Protein AF-A0A364JVC2-F1 (afdb_monomer)

Secondary structure (DSSP, 8-state):
---GGG--HHHHHHHHHHHHHHHHHHHHSPPPSSS---HHHHHHHHHHHHHHHHHTTTSSTT-HHHHHHHHHHHHH-HHHHTTS---

Radius of gyration: 14.78 Å; Cα contacts (8 Å, |Δi|>4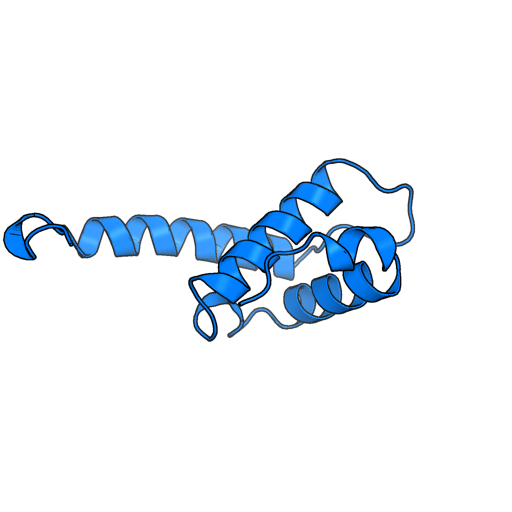): 42; chains: 1; bounding box: 35×28×38 Å

pLDDT: mean 93.27, std 6.78, range [62.72, 98.31]

Organism: NCBI:txid1293442

InterPro domains:
  IPR036282 Glutathione S-transferase, C-terminal domain superfamily [SSF47616] (3-85)

Structure (mmCIF, N/CA/C/O backbone):
data_AF-A0A364JVC2-F1
#
_entry.id   AF-A0A364JVC2-F1
#
loop_
_atom_site.group_PDB
_atom_site.id
_atom_site.type_symbol
_atom_site.label_atom_id
_atom_site.label_alt_id
_atom_site.label_comp_id
_atom_site.label_asym_id
_atom_site.label_entity_id
_atom_site.label_seq_id
_atom_site.pdbx_PDB_ins_co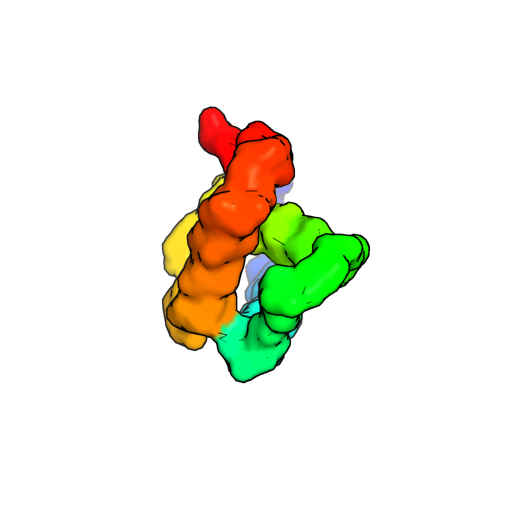de
_atom_site.Cartn_x
_atom_site.Cartn_y
_atom_site.Cartn_z
_atom_site.occupancy
_atom_site.B_iso_or_equiv
_atom_site.auth_seq_id
_atom_site.auth_comp_id
_atom_site.auth_asym_id
_atom_site.auth_atom_id
_atom_site.pdbx_PDB_model_num
ATOM 1 N N . MET A 1 1 ? -15.171 17.759 12.727 1.00 66.38 1 MET A N 1
ATOM 2 C CA . MET A 1 1 ? -15.068 16.347 13.167 1.00 66.38 1 MET A CA 1
ATOM 3 C C . MET A 1 1 ? -16.464 15.815 13.468 1.00 66.38 1 MET A C 1
ATOM 5 O O . MET A 1 1 ? -17.318 16.602 13.854 1.00 66.38 1 MET A O 1
ATOM 9 N N . ARG A 1 2 ? -16.723 14.521 13.239 1.00 70.25 2 ARG A N 1
ATOM 10 C CA . ARG A 1 2 ? -18.016 13.882 13.550 1.00 70.25 2 ARG A CA 1
ATOM 11 C C . ARG A 1 2 ? -18.084 13.631 15.071 1.00 70.25 2 ARG A C 1
ATOM 13 O O . ARG A 1 2 ? -17.057 13.225 15.605 1.00 70.25 2 ARG A O 1
ATOM 20 N N . PRO A 1 3 ? -19.218 13.877 15.757 1.00 83.81 3 PRO A N 1
ATOM 21 C CA . PRO A 1 3 ? -19.347 13.601 17.193 1.00 83.81 3 PRO A CA 1
ATOM 22 C C . PRO A 1 3 ? -18.951 12.159 17.532 1.00 83.81 3 PRO A C 1
ATOM 24 O O . PRO A 1 3 ? -19.295 11.261 16.762 1.00 83.81 3 PRO A O 1
ATOM 27 N N . GLU A 1 4 ? -18.262 11.939 18.655 1.00 77.12 4 GLU A N 1
ATOM 28 C CA . GLU A 1 4 ? -17.720 10.622 19.041 1.00 77.12 4 GLU A CA 1
ATOM 29 C C . GLU A 1 4 ? -18.801 9.542 19.137 1.00 77.12 4 GLU A C 1
ATOM 31 O O . GLU A 1 4 ? -18.625 8.446 18.618 1.00 77.12 4 GLU A O 1
ATOM 36 N N . GLU A 1 5 ? -19.979 9.885 19.658 1.00 82.81 5 GLU A N 1
ATOM 37 C CA . GLU A 1 5 ? -21.149 8.995 19.724 1.00 82.81 5 GLU A CA 1
ATOM 38 C C . GLU A 1 5 ? -21.623 8.502 18.344 1.00 82.81 5 GLU A C 1
ATOM 40 O O . GLU A 1 5 ? -22.330 7.504 18.225 1.00 82.81 5 GLU A O 1
ATOM 45 N N . LYS A 1 6 ? -21.240 9.205 17.271 1.00 83.00 6 LYS A N 1
ATOM 46 C CA . LYS A 1 6 ? -21.560 8.857 15.880 1.00 83.00 6 LYS A CA 1
ATOM 47 C C . LYS A 1 6 ? -20.412 8.121 15.180 1.00 83.00 6 LYS A C 1
ATOM 49 O O . LYS A 1 6 ? -20.527 7.845 13.981 1.00 83.00 6 LYS A O 1
ATOM 54 N N . VAL A 1 7 ? -19.318 7.830 15.888 1.00 86.00 7 VAL A N 1
ATOM 55 C CA . VAL A 1 7 ? -18.174 7.044 15.416 1.00 86.00 7 VAL A CA 1
ATOM 56 C C . VAL A 1 7 ? -18.285 5.631 15.981 1.00 86.00 7 VAL A C 1
ATOM 58 O O . VAL A 1 7 ? -18.157 5.401 17.176 1.00 86.00 7 VAL A O 1
ATOM 61 N N . HIS A 1 8 ? -18.505 4.652 15.107 1.00 92.06 8 HIS A N 1
ATOM 62 C CA . HIS A 1 8 ? -18.593 3.253 15.515 1.00 92.06 8 HIS A CA 1
ATOM 63 C C . HIS A 1 8 ? -17.235 2.557 15.340 1.00 92.06 8 HIS A C 1
ATOM 65 O O . HIS A 1 8 ? -16.949 1.991 14.279 1.00 92.06 8 HIS A O 1
ATOM 71 N N . GLN A 1 9 ? -16.396 2.613 16.380 1.00 92.69 9 GLN A N 1
ATOM 72 C CA . GLN A 1 9 ? -15.024 2.085 16.360 1.00 92.69 9 GLN A CA 1
ATOM 73 C C . GLN A 1 9 ? -14.930 0.611 15.916 1.00 92.69 9 GLN A C 1
ATOM 75 O O . GLN A 1 9 ? -14.152 0.337 15.00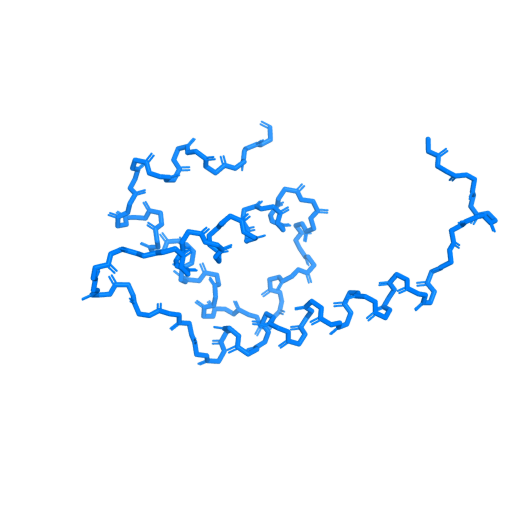2 1.00 92.69 9 GLN A O 1
ATOM 80 N N . PRO A 1 10 ? -15.780 -0.325 16.395 1.00 94.31 10 PRO A N 1
ATOM 81 C CA . PRO A 1 10 ? -15.708 -1.7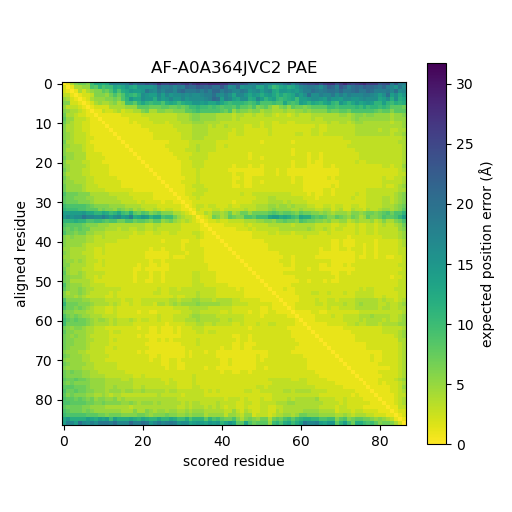22 15.957 1.00 94.31 10 PRO A CA 1
ATOM 82 C C . PRO A 1 10 ? -15.909 -1.909 14.447 1.00 94.31 10 PRO A C 1
ATOM 84 O O . PRO A 1 10 ? -15.374 -2.838 13.839 1.00 94.31 10 PRO A O 1
ATOM 87 N N . TRP A 1 11 ? -16.682 -1.029 13.803 1.00 93.69 11 TRP A N 1
ATOM 88 C CA . TRP A 1 11 ? -16.835 -1.068 12.350 1.00 93.69 11 TRP A CA 1
ATOM 89 C C . TRP A 1 11 ? -15.599 -0.536 11.629 1.00 93.69 11 TRP A C 1
ATOM 91 O O . TRP A 1 11 ? -15.201 -1.136 10.631 1.00 93.69 11 TRP A O 1
ATOM 101 N N . LEU A 1 12 ? -14.972 0.530 12.137 1.00 94.12 12 LEU A N 1
ATOM 102 C CA . LEU A 1 12 ? -13.707 1.040 11.600 1.00 94.12 12 LEU A CA 1
ATOM 103 C C . LEU A 1 12 ? -12.607 -0.018 11.698 1.00 94.12 12 LEU A C 1
ATOM 105 O O . LEU A 1 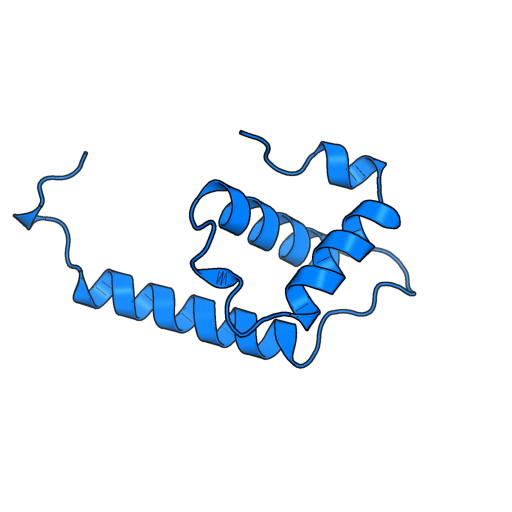12 ? -11.963 -0.306 10.692 1.00 94.12 12 LEU A O 1
ATOM 109 N N . ASP A 1 13 ? -12.478 -0.669 12.853 1.00 95.25 13 ASP A N 1
ATOM 110 C CA . ASP A 1 13 ? -11.509 -1.747 13.076 1.00 95.25 13 ASP A CA 1
ATOM 111 C C . ASP A 1 13 ? -11.751 -2.917 12.116 1.00 95.25 13 ASP A C 1
ATOM 113 O O . ASP A 1 13 ? -10.820 -3.471 11.530 1.00 95.25 13 ASP A O 1
ATOM 117 N N . ARG A 1 14 ? -13.021 -3.257 11.860 1.00 96.38 14 ARG A N 1
ATOM 118 C CA . ARG A 1 14 ? -13.374 -4.287 10.876 1.00 96.38 14 ARG A CA 1
ATOM 119 C C . ARG A 1 14 ? -12.985 -3.900 9.448 1.00 96.38 14 ARG A C 1
ATOM 121 O O . ARG A 1 14 ? -12.602 -4.784 8.678 1.00 96.38 14 ARG A O 1
ATOM 128 N N . GLN A 1 15 ? -13.111 -2.629 9.057 1.00 96.44 15 GLN A N 1
ATOM 129 C CA . GLN A 1 15 ? -12.637 -2.182 7.740 1.00 96.44 15 GLN A CA 1
ATOM 130 C C . GLN A 1 15 ? -11.111 -2.177 7.681 1.00 96.44 15 GLN A C 1
ATOM 132 O O . GLN A 1 15 ? -10.545 -2.657 6.699 1.00 96.44 15 GLN A O 1
ATOM 137 N N . TRP A 1 16 ? -10.453 -1.720 8.746 1.00 97.00 16 TRP A N 1
ATOM 138 C CA . TRP A 1 16 ? -8.999 -1.726 8.846 1.00 97.00 16 TRP A CA 1
ATOM 139 C C . TRP A 1 16 ? -8.431 -3.142 8.723 1.00 97.00 16 TRP A C 1
ATOM 141 O O . TRP A 1 16 ? -7.577 -3.388 7.881 1.00 97.00 16 TRP A O 1
ATOM 151 N N . SER A 1 17 ? -9.024 -4.114 9.416 1.00 97.38 17 SER A N 1
ATOM 152 C CA . SER A 1 17 ? -8.647 -5.528 9.320 1.00 97.38 17 SER A CA 1
ATOM 153 C C . SER A 1 17 ? -8.720 -6.083 7.886 1.00 97.38 17 SER A C 1
ATOM 155 O O . SER A 1 17 ? -7.944 -6.961 7.508 1.00 97.38 17 SER A O 1
ATOM 157 N N . LYS A 1 18 ? -9.646 -5.594 7.045 1.00 97.62 18 LYS A N 1
ATOM 158 C CA . LYS A 1 18 ? -9.682 -5.976 5.620 1.00 97.62 18 LYS A CA 1
ATOM 159 C C . LYS A 1 18 ? -8.515 -5.369 4.848 1.00 97.62 18 LYS A C 1
ATOM 161 O O . LYS A 1 18 ? -7.926 -6.070 4.029 1.00 97.62 18 LYS A O 1
ATOM 166 N N . ALA A 1 19 ? -8.210 -4.096 5.098 1.00 97.00 19 ALA A N 1
ATOM 167 C CA . ALA A 1 19 ? -7.065 -3.430 4.491 1.00 97.00 19 ALA A CA 1
ATOM 168 C C . ALA A 1 19 ? -5.766 -4.150 4.872 1.00 97.00 19 ALA A C 1
ATOM 170 O O . ALA A 1 19 ? -4.990 -4.496 3.990 1.00 97.00 19 ALA A O 1
ATOM 171 N N . GLU A 1 20 ? -5.587 -4.486 6.149 1.00 97.50 20 GLU A N 1
ATOM 172 C CA . GLU A 1 20 ? -4.430 -5.238 6.638 1.00 97.50 20 GLU A CA 1
ATOM 173 C C . GLU A 1 20 ? -4.255 -6.573 5.915 1.00 97.50 20 GLU A C 1
ATOM 175 O O . GLU A 1 20 ? -3.178 -6.820 5.383 1.00 97.50 20 GLU A O 1
ATOM 180 N N . ARG A 1 21 ? -5.317 -7.382 5.777 1.00 98.00 21 ARG A N 1
ATOM 181 C CA . ARG A 1 21 ? -5.235 -8.651 5.030 1.00 98.00 21 ARG A CA 1
ATOM 182 C C . ARG A 1 21 ? -4.842 -8.465 3.563 1.00 98.00 21 ARG A C 1
ATOM 184 O O . ARG A 1 21 ? -4.094 -9.276 3.024 1.00 98.00 21 ARG A O 1
ATOM 191 N N . ALA A 1 22 ? -5.344 -7.421 2.904 1.00 97.56 22 ALA A N 1
ATOM 192 C CA . ALA A 1 22 ? -4.966 -7.126 1.522 1.00 97.56 22 ALA A CA 1
ATOM 193 C C . ALA A 1 22 ? -3.492 -6.703 1.420 1.00 97.56 22 ALA A C 1
ATOM 195 O O . ALA A 1 22 ? -2.778 -7.137 0.516 1.00 97.56 22 ALA A O 1
ATOM 196 N N . LEU A 1 23 ? -3.023 -5.894 2.371 1.00 98.12 23 LEU A N 1
ATOM 197 C CA . LEU A 1 23 ? -1.626 -5.483 2.458 1.00 98.12 23 LEU A CA 1
ATOM 198 C C . LEU A 1 23 ? -0.703 -6.661 2.791 1.00 98.12 23 LEU A C 1
ATOM 200 O O . LEU A 1 23 ? 0.411 -6.715 2.277 1.00 98.12 23 LEU A O 1
ATOM 204 N N . ASP A 1 24 ? -1.158 -7.616 3.603 1.00 98.31 24 ASP A N 1
ATOM 205 C CA . ASP A 1 24 ? -0.417 -8.842 3.910 1.00 98.31 24 ASP A CA 1
ATOM 206 C C . ASP A 1 24 ? -0.248 -9.702 2.653 1.00 98.31 24 ASP A C 1
ATOM 208 O O . ASP A 1 24 ? 0.877 -10.070 2.316 1.00 98.31 24 ASP A O 1
ATOM 212 N N . ALA A 1 25 ? -1.322 -9.910 1.886 1.00 98.12 25 ALA A N 1
ATOM 213 C CA . ALA A 1 25 ? -1.265 -10.625 0.610 1.00 98.12 25 ALA A CA 1
ATOM 214 C C . ALA A 1 25 ? -0.336 -9.931 -0.408 1.00 98.12 25 ALA A C 1
ATOM 216 O O . ALA A 1 25 ? 0.488 -10.578 -1.059 1.00 98.12 25 ALA A O 1
ATOM 217 N N . LEU A 1 26 ? -0.409 -8.598 -0.512 1.00 97.81 26 LEU A N 1
ATOM 218 C CA . LEU A 1 26 ? 0.503 -7.812 -1.352 1.00 97.81 26 LEU A CA 1
ATOM 219 C C . LEU A 1 26 ? 1.951 -7.884 -0.865 1.00 97.81 26 LEU A C 1
ATOM 221 O O . LEU A 1 26 ? 2.872 -7.862 -1.673 1.00 97.81 26 LEU A O 1
ATOM 225 N N . ASN A 1 27 ? 2.179 -7.958 0.443 1.00 98.25 27 ASN A N 1
ATOM 226 C CA . ASN A 1 27 ? 3.514 -8.114 0.998 1.00 98.25 27 ASN A CA 1
ATOM 227 C C . ASN A 1 27 ? 4.076 -9.517 0.733 1.00 98.25 27 ASN A C 1
ATOM 229 O O . ASN A 1 27 ? 5.272 -9.644 0.481 1.00 98.25 27 ASN A O 1
ATOM 233 N N . GLU A 1 28 ? 3.252 -10.563 0.764 1.00 98.19 28 GLU A N 1
ATOM 234 C CA . GLU A 1 28 ? 3.674 -11.920 0.409 1.00 98.19 28 GLU A CA 1
ATOM 235 C C . GLU A 1 28 ? 4.099 -12.016 -1.058 1.00 98.19 28 GLU A C 1
ATOM 237 O O . GLU A 1 28 ? 5.186 -12.540 -1.336 1.00 98.19 28 GLU A O 1
ATOM 242 N N . ALA A 1 29 ? 3.302 -11.428 -1.957 1.00 96.62 29 ALA A N 1
ATOM 243 C CA . ALA A 1 29 ? 3.519 -11.434 -3.400 1.00 96.62 29 ALA A CA 1
ATOM 244 C C . ALA A 1 29 ? 3.411 -10.025 -4.030 1.00 96.62 29 ALA A C 1
ATOM 246 O O . ALA A 1 29 ? 2.444 -9.738 -4.742 1.00 96.62 29 ALA A O 1
ATOM 247 N N . PRO A 1 30 ? 4.411 -9.140 -3.833 1.00 95.12 30 PRO A N 1
ATOM 248 C CA . PRO A 1 30 ? 4.395 -7.818 -4.449 1.00 95.12 30 PRO A CA 1
ATOM 249 C C . PRO A 1 30 ? 4.449 -7.925 -5.981 1.00 95.12 30 PRO A C 1
ATOM 251 O O . PRO A 1 30 ? 5.154 -8.797 -6.508 1.00 95.12 30 PRO A O 1
ATOM 254 N N . PRO A 1 31 ? 3.766 -7.035 -6.722 1.00 93.12 31 PRO A N 1
ATOM 255 C CA . PRO A 1 31 ? 3.790 -7.065 -8.180 1.00 93.12 31 PRO A CA 1
ATOM 256 C C . PRO A 1 31 ? 5.212 -6.814 -8.706 1.00 93.12 31 PRO A C 1
ATOM 258 O O . PRO A 1 31 ? 5.957 -5.980 -8.189 1.00 93.12 31 PRO A O 1
ATOM 261 N N . ARG A 1 32 ? 5.630 -7.565 -9.728 1.00 93.00 32 ARG A N 1
ATOM 262 C CA . ARG A 1 32 ? 7.008 -7.509 -10.234 1.00 93.00 32 ARG A CA 1
ATOM 263 C C . ARG A 1 32 ? 7.255 -6.217 -11.012 1.00 93.00 32 ARG A C 1
ATOM 265 O O . ARG A 1 32 ? 6.696 -6.031 -12.083 1.00 93.00 32 ARG A O 1
ATOM 272 N N . LEU A 1 33 ? 8.204 -5.411 -10.541 1.00 91.00 33 LEU A N 1
ATOM 273 C CA . LEU A 1 33 ? 8.609 -4.164 -11.205 1.00 91.00 33 LEU A CA 1
ATOM 274 C C . LEU A 1 33 ? 9.501 -4.364 -12.442 1.00 91.00 33 LEU A C 1
ATOM 276 O O . LEU A 1 33 ? 9.703 -3.428 -13.202 1.00 91.00 33 LEU A O 1
ATOM 280 N N . ALA A 1 34 ? 10.037 -5.566 -12.671 1.00 81.81 34 ALA A N 1
ATOM 281 C CA . ALA A 1 34 ? 10.942 -5.862 -13.791 1.00 81.81 34 ALA A CA 1
ATOM 282 C C . ALA A 1 34 ? 10.233 -5.989 -15.162 1.00 81.81 34 ALA A C 1
ATOM 284 O O . ALA A 1 34 ? 10.744 -6.645 -16.065 1.00 81.81 34 ALA A O 1
ATOM 285 N N . GLY A 1 35 ? 9.040 -5.414 -15.315 1.00 81.56 35 GLY A N 1
ATOM 286 C CA . GLY A 1 35 ? 8.211 -5.521 -16.513 1.00 81.56 35 GLY A CA 1
ATOM 287 C C . GLY A 1 35 ? 7.580 -4.188 -16.900 1.00 81.56 35 GLY A C 1
ATOM 288 O O . GLY A 1 35 ? 7.880 -3.144 -16.327 1.00 81.56 35 GLY A O 1
ATOM 289 N N . LYS A 1 36 ? 6.682 -4.221 -17.889 1.00 91.12 36 LYS A N 1
ATOM 290 C CA . LYS A 1 36 ? 5.966 -3.020 -18.325 1.00 91.12 36 LYS A CA 1
ATOM 291 C C . LYS A 1 36 ? 5.108 -2.477 -17.179 1.00 91.12 36 LYS A C 1
ATOM 293 O O . LYS A 1 36 ? 4.309 -3.208 -16.590 1.00 91.12 36 LYS A O 1
ATOM 298 N N . LEU A 1 37 ? 5.241 -1.179 -16.913 1.00 95.00 37 LEU A N 1
ATOM 299 C CA . LEU A 1 37 ? 4.359 -0.461 -16.002 1.00 95.00 37 LEU A CA 1
ATOM 300 C C . LEU A 1 37 ? 2.892 -0.655 -16.425 1.00 95.00 37 LEU A C 1
ATOM 302 O O . LEU A 1 37 ? 2.555 -0.607 -17.608 1.00 95.00 37 LEU A O 1
ATOM 306 N N . HIS A 1 38 ? 2.013 -0.868 -15.448 1.00 94.88 38 HIS A N 1
ATOM 307 C CA . HIS A 1 38 ? 0.593 -1.116 -15.686 1.00 94.88 38 HIS A CA 1
ATOM 308 C C . HIS A 1 38 ? -0.252 -0.578 -14.531 1.00 94.88 38 HIS A C 1
ATOM 310 O O . HIS A 1 38 ? 0.270 -0.308 -13.447 1.00 94.88 38 HIS A O 1
ATOM 316 N N . ALA A 1 39 ? -1.570 -0.507 -14.727 1.00 95.25 39 ALA A N 1
ATOM 317 C CA . ALA A 1 39 ? -2.505 0.066 -13.758 1.00 95.25 39 ALA A CA 1
ATOM 318 C C . ALA A 1 39 ? -2.382 -0.536 -12.345 1.00 95.25 39 ALA A C 1
ATOM 320 O O . ALA A 1 39 ? -2.430 0.201 -11.371 1.00 95.25 39 ALA A O 1
ATOM 321 N N . GLY A 1 40 ? -2.131 -1.846 -12.216 1.00 95.12 40 GLY A N 1
ATOM 322 C CA . GLY A 1 40 ? -1.905 -2.480 -10.909 1.00 95.12 40 GLY A CA 1
ATOM 323 C C . GLY A 1 40 ? -0.719 -1.907 -10.115 1.00 95.12 40 GLY A C 1
ATOM 324 O O . GLY A 1 40 ? -0.836 -1.722 -8.911 1.00 95.12 40 GLY A O 1
ATOM 325 N N . HIS A 1 41 ? 0.394 -1.556 -10.772 1.00 96.50 41 HIS A N 1
ATOM 326 C CA . HIS A 1 41 ? 1.534 -0.918 -10.106 1.00 96.50 41 HIS A CA 1
ATOM 327 C C . HIS A 1 41 ? 1.151 0.473 -9.592 1.00 96.50 41 HIS A C 1
ATOM 329 O O . HIS A 1 41 ? 1.405 0.791 -8.435 1.00 96.50 41 HIS A O 1
ATOM 335 N N . LEU A 1 42 ? 0.474 1.264 -10.433 1.00 96.25 42 LEU A N 1
ATOM 336 C CA . LEU A 1 42 ? -0.007 2.598 -10.070 1.00 96.25 42 LEU A CA 1
ATOM 337 C C . LEU A 1 42 ? -1.005 2.543 -8.910 1.00 96.25 42 LEU A C 1
ATOM 339 O O . LEU A 1 42 ? -0.904 3.334 -7.980 1.00 96.25 42 LEU A O 1
ATOM 343 N N . ALA A 1 43 ? -1.934 1.585 -8.936 1.00 96.50 43 ALA A N 1
ATOM 344 C CA . ALA A 1 43 ? -2.930 1.408 -7.887 1.00 96.50 43 ALA A CA 1
ATOM 345 C C . ALA A 1 43 ? -2.284 1.071 -6.536 1.00 96.50 43 ALA A C 1
ATOM 347 O O . ALA A 1 43 ? -2.652 1.662 -5.523 1.00 96.50 43 ALA A O 1
ATOM 348 N N . VAL A 1 44 ? -1.297 0.166 -6.518 1.00 97.00 44 VAL A N 1
ATOM 349 C CA . VAL A 1 44 ? -0.567 -0.167 -5.286 1.00 97.00 44 VAL A CA 1
ATOM 350 C C . VAL A 1 44 ? 0.253 1.032 -4.810 1.00 97.00 44 VAL A C 1
ATOM 352 O O . VAL A 1 44 ? 0.144 1.394 -3.645 1.00 97.00 44 VAL A O 1
ATOM 355 N N . ALA A 1 45 ? 1.010 1.697 -5.687 1.00 97.00 45 ALA A N 1
ATOM 356 C CA . ALA A 1 45 ? 1.803 2.867 -5.308 1.00 97.00 45 ALA A CA 1
ATOM 357 C C . ALA A 1 45 ? 0.931 4.000 -4.737 1.00 97.00 45 ALA A C 1
ATOM 359 O O . ALA A 1 45 ? 1.234 4.526 -3.670 1.00 97.00 45 ALA A O 1
ATOM 360 N N . ALA A 1 46 ? -0.194 4.315 -5.384 1.00 96.56 46 ALA A N 1
ATOM 361 C CA . ALA A 1 46 ? -1.134 5.327 -4.909 1.00 96.56 46 ALA A CA 1
ATOM 362 C C . ALA A 1 46 ? -1.768 4.947 -3.561 1.00 96.56 46 ALA A C 1
ATOM 364 O O . ALA A 1 46 ? -1.862 5.788 -2.666 1.00 96.56 46 ALA A O 1
ATOM 365 N N . ALA A 1 47 ? -2.167 3.681 -3.386 1.00 96.69 47 ALA A N 1
ATOM 366 C CA . ALA A 1 47 ? -2.720 3.199 -2.124 1.00 96.69 47 ALA A CA 1
ATOM 367 C C . ALA A 1 47 ? -1.698 3.298 -0.981 1.00 96.69 47 ALA A C 1
ATOM 369 O O . ALA A 1 47 ? -2.039 3.767 0.101 1.00 96.69 47 ALA A O 1
ATOM 370 N N . LEU A 1 48 ? -0.444 2.906 -1.222 1.00 96.75 48 LEU A N 1
ATOM 371 C CA . LEU A 1 48 ? 0.617 3.004 -0.220 1.00 96.75 48 LEU A CA 1
ATOM 372 C C . LEU A 1 48 ? 1.009 4.458 0.074 1.00 96.75 48 LEU A C 1
ATOM 374 O O . LEU A 1 48 ? 1.215 4.796 1.233 1.00 96.75 48 LEU A O 1
ATOM 378 N N . GLY A 1 49 ? 1.036 5.332 -0.936 1.00 96.00 49 GLY A N 1
ATOM 379 C CA . GLY A 1 49 ? 1.237 6.770 -0.738 1.00 96.00 49 GLY A CA 1
ATOM 380 C C . GLY A 1 49 ? 0.143 7.391 0.137 1.00 96.00 49 GLY A C 1
ATOM 381 O O . GLY A 1 49 ? 0.435 8.129 1.073 1.00 96.00 49 GLY A O 1
ATOM 382 N N . TYR A 1 50 ? -1.122 7.022 -0.085 1.00 95.75 50 TYR A N 1
ATOM 383 C CA . TYR A 1 50 ? -2.223 7.438 0.788 1.00 95.75 50 TYR A CA 1
ATOM 384 C C . TYR A 1 50 ? -2.078 6.901 2.221 1.00 95.75 50 TYR A C 1
ATOM 386 O O . TYR A 1 50 ? -2.358 7.620 3.182 1.00 95.75 50 TYR A O 1
ATOM 394 N N . LEU A 1 51 ? -1.637 5.649 2.377 1.00 96.31 51 LEU A N 1
ATOM 395 C CA . LEU A 1 51 ? -1.393 5.061 3.692 1.00 96.31 51 LEU A CA 1
ATOM 396 C C . LEU A 1 51 ? -0.236 5.745 4.426 1.00 96.31 51 LEU A C 1
ATOM 398 O O . LEU A 1 51 ? -0.377 5.978 5.620 1.00 96.31 51 LEU A O 1
ATOM 402 N N . ASN A 1 52 ? 0.840 6.134 3.737 1.00 95.25 52 ASN A N 1
ATOM 403 C CA . ASN A 1 52 ? 1.899 6.956 4.327 1.00 95.25 52 ASN A CA 1
ATOM 404 C C . ASN A 1 52 ? 1.358 8.310 4.799 1.00 95.25 52 ASN A C 1
ATOM 406 O O . ASN A 1 52 ? 1.652 8.716 5.910 1.00 95.25 52 ASN A O 1
ATOM 410 N N . LEU A 1 53 ? 0.499 8.972 4.017 1.00 94.44 53 LEU A N 1
ATOM 411 C CA . LEU A 1 53 ? -0.058 10.276 4.399 1.00 94.44 53 LEU A CA 1
ATOM 412 C C . LEU A 1 53 ? -1.033 10.205 5.591 1.00 94.44 53 LEU A C 1
ATOM 414 O O . LEU A 1 53 ? -1.118 11.128 6.395 1.00 94.44 53 LEU A O 1
ATOM 418 N N . ARG A 1 54 ? -1.870 9.163 5.668 1.00 94.19 54 ARG A N 1
ATOM 419 C CA . ARG A 1 54 ? -3.008 9.116 6.615 1.00 94.19 54 ARG A CA 1
ATOM 420 C C . ARG A 1 54 ? -2.851 8.122 7.756 1.00 94.19 54 ARG A C 1
ATOM 422 O O . ARG A 1 54 ? -3.581 8.216 8.743 1.00 94.19 54 ARG A O 1
ATOM 429 N N . PHE A 1 55 ? -1.961 7.153 7.606 1.00 94.44 55 PHE A N 1
ATOM 430 C CA . PHE A 1 55 ? -1.823 6.003 8.493 1.00 94.44 55 PHE A CA 1
ATOM 431 C C . PHE A 1 55 ? -0.351 5.637 8.716 1.00 94.44 55 PHE A C 1
ATOM 433 O O . PHE A 1 55 ? -0.048 4.462 8.940 1.00 94.44 55 PHE A O 1
ATOM 440 N N . GLU A 1 56 ? 0.546 6.627 8.664 1.00 93.81 56 GLU A N 1
ATOM 441 C CA . GLU A 1 56 ? 1.964 6.432 8.960 1.00 93.81 56 GLU A CA 1
ATOM 442 C C . GLU A 1 56 ? 2.149 5.694 10.294 1.00 93.81 56 GLU A C 1
ATOM 444 O O . GLU A 1 56 ? 1.455 5.943 11.287 1.00 93.81 56 GLU A O 1
ATOM 449 N N . GLY A 1 57 ? 3.053 4.718 10.298 1.00 93.56 57 GLY A N 1
ATOM 450 C CA . GLY A 1 57 ? 3.359 3.874 11.450 1.00 93.56 57 GLY A CA 1
ATOM 451 C C . GLY A 1 57 ? 2.338 2.766 11.734 1.00 93.56 57 GLY A C 1
ATOM 452 O O . GLY A 1 57 ? 2.601 1.911 12.586 1.00 93.56 57 GLY A O 1
ATOM 453 N N . LYS A 1 58 ? 1.189 2.733 11.044 1.00 94.62 58 LYS A N 1
ATOM 454 C CA . LYS A 1 58 ? 0.141 1.719 11.261 1.00 94.62 58 LYS A CA 1
ATOM 455 C C . LYS A 1 58 ? 0.184 0.567 10.263 1.00 94.62 58 LYS A C 1
ATOM 457 O O . LYS A 1 58 ? -0.152 -0.557 10.627 1.00 94.62 58 LYS A O 1
ATOM 462 N N . TRP A 1 59 ? 0.570 0.809 9.013 1.00 95.56 59 TRP A N 1
ATOM 463 C CA . TRP A 1 59 ? 0.471 -0.194 7.943 1.00 95.56 59 TRP A CA 1
ATOM 464 C C . TRP A 1 59 ? 1.800 -0.920 7.671 1.00 95.56 59 TRP A C 1
ATOM 466 O O . TRP A 1 59 ? 1.830 -2.012 7.113 1.00 95.56 59 TRP A O 1
ATOM 476 N N . GLU A 1 60 ? 2.915 -0.348 8.097 1.00 95.25 60 GLU A N 1
ATOM 477 C CA . GLU A 1 60 ? 4.282 -0.753 7.783 1.00 95.25 60 GLU A CA 1
ATOM 478 C C . GLU A 1 60 ? 4.720 -1.999 8.549 1.00 95.25 60 GLU A C 1
ATOM 480 O O . GLU A 1 60 ? 5.520 -2.812 8.063 1.00 95.25 60 GLU A O 1
ATOM 485 N N . ARG A 1 61 ? 4.234 -2.129 9.788 1.00 94.81 61 ARG A N 1
ATOM 486 C CA . ARG A 1 61 ? 4.620 -3.209 10.692 1.00 94.81 61 ARG A CA 1
ATOM 487 C C . ARG A 1 61 ? 4.182 -4.548 10.103 1.00 94.81 61 ARG A C 1
ATOM 489 O O . ARG A 1 61 ? 3.028 -4.732 9.745 1.00 94.81 61 ARG A O 1
ATOM 496 N N . GLY A 1 62 ? 5.126 -5.484 9.998 1.00 96.12 62 GLY A N 1
ATOM 497 C CA . GLY A 1 62 ? 4.891 -6.803 9.398 1.00 96.12 62 GLY A CA 1
ATOM 498 C C . GLY A 1 62 ? 4.968 -6.833 7.867 1.00 96.12 62 GLY A C 1
ATOM 499 O O . GLY A 1 62 ? 4.940 -7.917 7.289 1.00 96.12 62 GLY A O 1
ATOM 500 N N . ARG A 1 63 ? 5.153 -5.682 7.196 1.00 97.69 63 ARG A N 1
ATOM 501 C CA . ARG A 1 63 ? 5.077 -5.576 5.726 1.00 97.69 63 ARG A CA 1
ATOM 502 C C . ARG A 1 63 ? 6.369 -5.070 5.059 1.00 97.69 63 ARG A C 1
ATOM 504 O O . ARG A 1 63 ? 6.345 -4.138 4.250 1.00 97.69 63 ARG A O 1
ATOM 511 N N . PRO A 1 64 ? 7.544 -5.663 5.366 1.00 97.56 64 PRO A N 1
ATOM 512 C CA . PRO A 1 64 ? 8.828 -5.134 4.913 1.00 97.56 64 PRO A CA 1
ATOM 513 C C . PRO A 1 64 ? 9.070 -5.298 3.405 1.00 97.56 64 PRO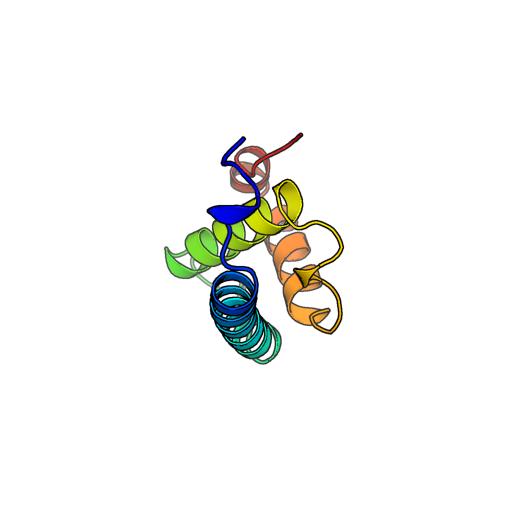 A C 1
ATOM 515 O O . PRO A 1 64 ? 9.805 -4.499 2.826 1.00 97.56 64 PRO A O 1
ATOM 518 N N . LYS A 1 65 ? 8.486 -6.313 2.751 1.00 98.12 65 LYS A N 1
ATOM 519 C CA . LYS A 1 65 ? 8.615 -6.492 1.296 1.00 98.12 65 LYS A CA 1
ATOM 520 C C . LYS A 1 65 ? 7.849 -5.395 0.564 1.00 98.12 65 LYS A C 1
ATOM 522 O O . LYS A 1 65 ? 8.388 -4.832 -0.381 1.00 98.12 65 LYS A O 1
ATOM 527 N N . LEU A 1 66 ? 6.656 -5.046 1.045 1.00 97.38 66 LEU A N 1
ATOM 528 C CA . LEU A 1 66 ? 5.822 -4.005 0.446 1.00 97.38 66 LEU A CA 1
ATOM 529 C C . LEU A 1 66 ? 6.431 -2.604 0.618 1.00 97.38 66 LEU A C 1
ATOM 531 O O . LEU A 1 66 ? 6.455 -1.822 -0.327 1.00 97.38 66 LEU A O 1
ATOM 535 N N . LYS A 1 67 ? 7.053 -2.328 1.771 1.00 97.50 67 LYS A N 1
ATOM 536 C CA . LYS A 1 67 ? 7.866 -1.115 1.965 1.00 97.50 67 LYS A CA 1
ATOM 537 C C . LYS A 1 67 ? 9.025 -1.003 0.978 1.00 97.50 67 LYS A C 1
ATOM 539 O O . LYS A 1 67 ? 9.220 0.037 0.358 1.00 97.50 67 LYS A O 1
ATOM 544 N N . ARG A 1 68 ? 9.812 -2.077 0.835 1.00 97.69 68 ARG A N 1
ATOM 545 C CA . ARG A 1 68 ? 10.921 -2.106 -0.133 1.00 97.69 68 ARG A CA 1
ATOM 546 C C . ARG A 1 68 ? 10.419 -1.971 -1.562 1.00 97.69 68 ARG A C 1
ATOM 548 O O . ARG A 1 68 ? 11.084 -1.340 -2.374 1.00 97.69 68 ARG A O 1
ATOM 555 N N . TRP A 1 69 ? 9.264 -2.559 -1.852 1.00 97.75 69 TRP A N 1
ATOM 556 C CA . TRP A 1 69 ? 8.621 -2.450 -3.149 1.00 97.75 69 TRP A CA 1
ATOM 557 C C . TRP A 1 69 ? 8.270 -0.997 -3.479 1.00 97.75 69 TRP A C 1
ATOM 559 O O . TRP A 1 69 ? 8.625 -0.555 -4.565 1.00 97.75 69 TRP A O 1
ATOM 569 N N . LEU A 1 70 ? 7.674 -0.241 -2.548 1.00 96.81 70 LEU A N 1
ATOM 570 C CA . LEU A 1 70 ? 7.340 1.171 -2.777 1.00 96.81 70 LEU A CA 1
ATOM 571 C C . LEU A 1 70 ? 8.597 2.005 -3.043 1.00 96.81 70 LEU A C 1
ATOM 573 O O . LEU A 1 70 ? 8.673 2.686 -4.059 1.00 96.81 70 LEU A O 1
ATOM 577 N N . LYS A 1 71 ? 9.628 1.856 -2.201 1.00 96.75 71 LYS A N 1
ATOM 578 C CA . LYS A 1 71 ? 10.916 2.528 -2.419 1.00 96.75 71 LYS A CA 1
ATOM 579 C C . LYS A 1 71 ? 11.500 2.193 -3.795 1.00 96.75 71 LYS A C 1
ATOM 581 O O . LYS A 1 71 ? 11.962 3.071 -4.514 1.00 96.75 71 LYS A O 1
ATOM 586 N N . ARG A 1 72 ? 11.456 0.917 -4.190 1.00 96.94 72 ARG A N 1
ATOM 587 C CA . ARG A 1 72 ? 11.960 0.492 -5.499 1.00 96.94 72 ARG A CA 1
ATOM 588 C C . ARG A 1 72 ? 11.119 1.044 -6.648 1.00 96.94 72 ARG A C 1
ATOM 590 O O . ARG A 1 72 ? 11.674 1.365 -7.691 1.00 96.94 72 ARG A O 1
ATOM 597 N N . PHE A 1 73 ? 9.804 1.137 -6.477 1.00 96.44 73 PHE A N 1
ATOM 598 C CA . PHE A 1 73 ? 8.915 1.753 -7.454 1.00 96.44 73 PHE A CA 1
ATOM 599 C C . PHE A 1 73 ? 9.287 3.224 -7.669 1.00 96.44 73 PHE A C 1
ATOM 601 O O . PHE A 1 73 ? 9.430 3.638 -8.813 1.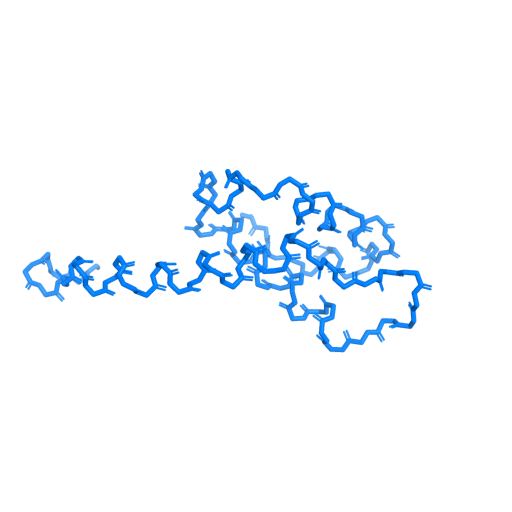00 96.44 73 PHE A O 1
ATOM 608 N N . GLU A 1 74 ? 9.535 3.976 -6.594 1.00 95.25 74 GLU A N 1
ATOM 609 C CA . GLU A 1 74 ? 9.969 5.377 -6.669 1.00 95.25 74 GLU A CA 1
ATOM 610 C C . GLU A 1 74 ? 11.337 5.542 -7.353 1.00 95.25 74 GLU A C 1
ATOM 612 O O . GLU A 1 74 ? 11.518 6.456 -8.152 1.00 95.25 74 GLU A O 1
ATOM 617 N N . GLU A 1 75 ? 12.285 4.633 -7.098 1.00 95.56 75 GLU A N 1
ATOM 618 C CA . GLU A 1 75 ? 13.598 4.621 -7.765 1.00 95.56 75 GLU A CA 1
ATOM 619 C C . GLU A 1 75 ? 13.501 4.336 -9.273 1.00 95.56 75 GLU A C 1
ATOM 621 O O . GLU A 1 75 ? 14.266 4.891 -10.060 1.00 95.56 75 GLU A O 1
ATOM 626 N N . VAL A 1 76 ? 12.605 3.428 -9.675 1.00 94.75 76 VAL A N 1
ATOM 627 C CA . VAL A 1 76 ? 12.4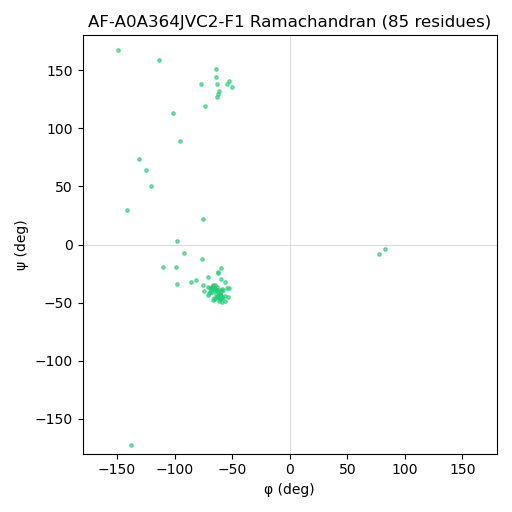38 3.007 -11.078 1.00 94.75 76 VAL A CA 1
ATOM 628 C C . VAL A 1 76 ? 11.575 3.997 -11.865 1.00 94.75 76 VAL A C 1
ATOM 630 O O . VAL A 1 76 ? 11.789 4.160 -13.064 1.00 94.75 76 VAL A O 1
ATOM 633 N N . HIS A 1 77 ? 10.635 4.665 -11.194 1.00 94.44 77 HIS A N 1
ATOM 634 C CA . HIS A 1 77 ? 9.698 5.627 -11.774 1.00 94.44 77 HIS A CA 1
ATOM 635 C C . HIS A 1 77 ? 9.766 6.986 -11.057 1.00 94.44 77 HIS A C 1
ATOM 637 O O . HIS A 1 77 ? 8.782 7.415 -10.440 1.00 94.44 77 HIS A O 1
ATOM 643 N N . PRO A 1 78 ? 10.908 7.696 -11.116 1.00 94.94 78 PRO A N 1
ATOM 644 C CA . PRO A 1 78 ? 11.085 8.974 -10.426 1.00 94.94 78 PRO A CA 1
ATOM 645 C C . PRO A 1 78 ? 10.117 10.062 -10.915 1.00 94.94 78 PRO A C 1
ATOM 647 O O . PRO A 1 78 ? 9.809 11.000 -10.182 1.00 94.94 78 PRO A O 1
ATOM 650 N N . GLU A 1 79 ? 9.615 9.963 -12.145 1.00 94.75 79 GLU A N 1
ATOM 651 C CA . GLU A 1 79 ? 8.575 10.834 -12.690 1.00 94.75 79 GLU A CA 1
ATOM 652 C C . GLU A 1 79 ? 7.224 10.648 -11.989 1.00 94.75 79 GLU A C 1
ATOM 654 O O . GLU A 1 79 ? 6.512 11.626 -11.770 1.00 94.75 79 GLU A O 1
ATOM 659 N N . LEU A 1 80 ? 6.899 9.416 -11.586 1.00 93.88 80 LEU A N 1
ATOM 660 C CA . LEU A 1 80 ? 5.664 9.086 -10.875 1.00 93.88 80 LEU A CA 1
ATOM 661 C C . LEU A 1 80 ? 5.802 9.288 -9.368 1.00 93.88 80 LEU A C 1
ATOM 663 O O . LEU A 1 80 ? 4.838 9.695 -8.725 1.00 93.88 80 LEU A O 1
ATOM 667 N N . ALA A 1 81 ? 6.997 9.075 -8.813 1.00 91.94 81 ALA A N 1
ATOM 668 C CA . ALA A 1 81 ? 7.294 9.341 -7.407 1.00 91.94 81 ALA A CA 1
ATOM 669 C C . ALA A 1 81 ? 6.956 10.788 -7.008 1.00 91.94 81 ALA A C 1
ATOM 671 O O . ALA A 1 81 ? 6.406 11.035 -5.939 1.00 91.94 81 ALA A O 1
ATOM 672 N N . LYS A 1 82 ? 7.201 11.751 -7.906 1.00 93.12 82 LYS A N 1
ATOM 673 C CA . LYS A 1 82 ? 6.868 13.172 -7.698 1.00 93.12 82 LYS A CA 1
ATOM 674 C C . LYS A 1 82 ? 5.369 13.436 -7.538 1.00 93.12 82 LYS A C 1
ATOM 676 O O . LYS A 1 82 ? 5.006 14.456 -6.966 1.00 93.12 82 LYS A O 1
ATOM 681 N N . LEU A 1 83 ? 4.521 12.548 -8.056 1.00 93.62 83 LEU A N 1
ATOM 682 C CA . LEU A 1 83 ? 3.062 12.668 -8.008 1.00 93.62 83 LEU A CA 1
ATOM 683 C C . LEU A 1 83 ? 2.448 11.974 -6.789 1.00 93.62 83 LEU A C 1
ATOM 685 O O . LEU A 1 83 ? 1.239 12.087 -6.577 1.00 93.62 83 LEU A O 1
ATOM 689 N N . LEU A 1 84 ? 3.243 11.227 -6.014 1.00 89.94 84 LEU A N 1
ATOM 690 C CA . LEU A 1 84 ? 2.762 10.655 -4.764 1.00 89.94 84 LEU A CA 1
ATOM 691 C C . LEU A 1 84 ? 2.403 11.777 -3.777 1.00 89.94 84 LEU A C 1
ATOM 693 O O . LEU A 1 84 ? 2.980 12.862 -3.855 1.00 89.94 84 LEU A O 1
ATOM 697 N N . PRO A 1 85 ? 1.440 11.549 -2.870 1.00 87.56 85 PRO A N 1
ATOM 698 C CA . PRO A 1 85 ? 1.093 12.540 -1.862 1.00 87.56 85 PRO A CA 1
ATOM 699 C C . PRO A 1 85 ? 2.293 12.837 -0.955 1.00 87.56 85 PRO A C 1
ATOM 701 O O . PRO A 1 85 ? 2.912 11.906 -0.439 1.00 87.56 85 PRO A O 1
ATOM 704 N N . HIS A 1 86 ? 2.564 14.122 -0.741 1.00 79.06 86 HIS A N 1
ATOM 705 C CA . HIS A 1 86 ? 3.522 14.638 0.241 1.00 79.06 86 HIS A CA 1
ATOM 706 C C . HIS A 1 86 ? 2.751 15.415 1.318 1.00 79.06 86 HIS A C 1
ATOM 708 O O . HIS A 1 86 ? 1.606 15.810 1.069 1.00 79.06 86 HIS A O 1
ATOM 714 N N . GLU A 1 87 ? 3.348 15.588 2.499 1.00 62.72 87 GLU A N 1
ATOM 715 C CA . GLU A 1 87 ? 2.801 16.460 3.556 1.00 62.72 87 GLU A CA 1
ATOM 716 C C . GLU A 1 87 ? 2.739 17.937 3.140 1.00 62.72 87 GLU A C 1
ATOM 718 O O . GLU A 1 87 ? 3.632 18.390 2.383 1.00 62.72 87 GLU A O 1
#

Mean predicted aligned error: 3.87 Å

Solvent-accessible surface area (backbone atoms only — not comparable to full-atom values): 5308 Å² total; per-residue (Å²): 134,79,60,67,94,77,55,62,60,74,58,52,52,54,53,47,55,52,52,50,53,53,51,50,53,38,28,76,59,58,82,76,78,94,56,83,88,49,70,70,58,54,53,52,50,52,51,51,29,50,37,54,75,76,38,63,88,68,68,56,73,95,26,65,56,40,53,52,46,50,55,49,48,34,71,75,36,56,80,56,46,73,71,46,71,76,135

Sequence (87 aa):
MRPEEKVHQPWLDRQWSKAERALDALNEAPPRLAGKLHAGHLAVA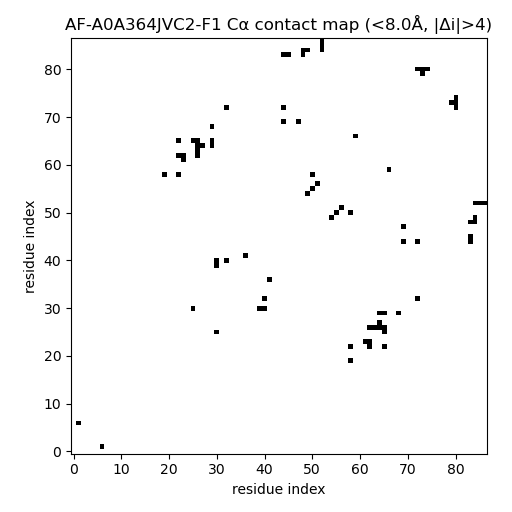AALGYLNLRFEGKWERGRPKLKRWLKRFEEVHPELAKLLPHE

Foldseek 3Di:
DDPPVPDDVVVVVVVVVVVLVVLLVCLVPPDDPPDDDDPVLVVLLQVVLVCCVPPNPNNPPPRPSSVVSNVVSCVVCVVVVVVRDDD